Protein AF-A0A3C0X3C7-F1 (afdb_monomer)

Foldseek 3Di:
DDPPPPQ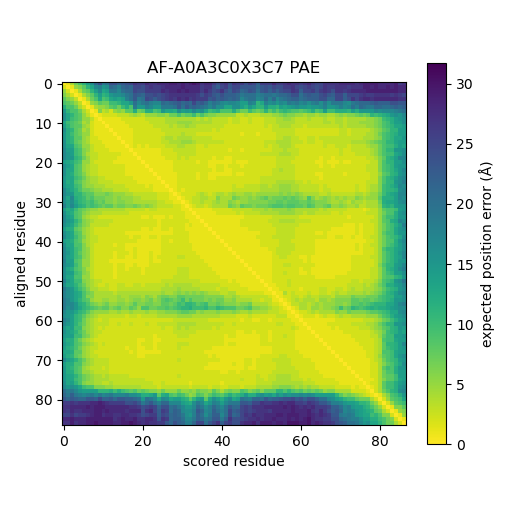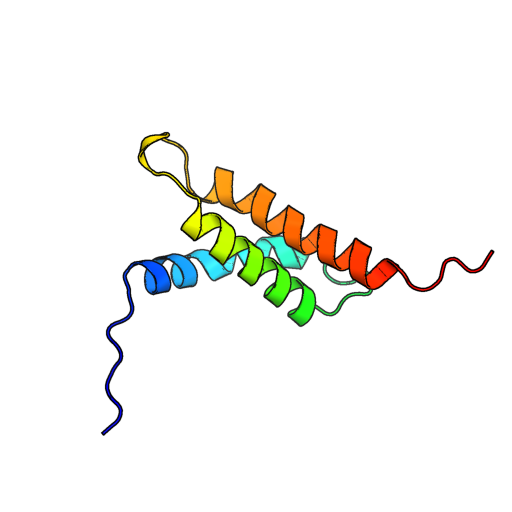PPLNVVLVVCLVVQLVLLVVVPPVPDDSVVLSVLLSVLSSVLSVPDDVVVVDDSSVSSVVSSVVSSVVCCVVVVPPDPDD

Nearest PDB structures (foldseek):
  5vi5-assembly1_F  TM=9.327E-01  e=4.907E-05  Mycolicibacterium smegmatis MC2 155
  6dcf-assembly1_F  TM=9.355E-01  e=7.337E-05  Mycolicibacterium smegmatis MC2 155
  6ccv-assembly1_F  TM=9.345E-01  e=9.233E-05  Mycolicibacterium smegmatis MC2 155
  8qti-assembly1_F  TM=9.177E-01  e=9.233E-05  Mycolicibacterium smegmatis MC2 155
  8r6p-assembly1_F  TM=9.231E-01  e=1.381E-04  Mycolicibacterium smegmatis MC2 155

Radius of gyration: 15.64 Å; Cα contacts (8 Å, |Δi|>4): 63; chains: 1; bounding box: 52×31×39 Å

Mean predicted aligned error: 6.88 Å

Solvent-accessible surface area (backbone atoms only — not comparable to full-atom values): 5206 Å² total; per-residue (Å²): 134,82,77,81,72,79,72,48,74,64,54,53,53,52,62,74,46,47,65,57,39,53,62,56,37,62,79,55,53,87,70,88,54,58,63,66,60,38,43,51,34,1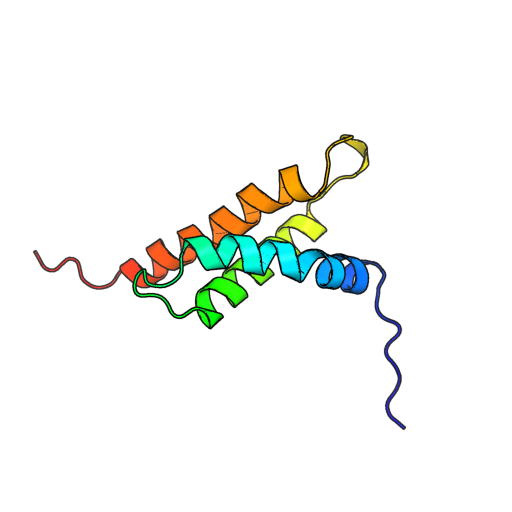7,49,54,14,42,54,54,29,62,74,71,59,61,72,89,75,75,58,61,65,65,74,60,26,50,62,41,18,51,47,36,37,53,46,50,56,54,68,67,54,72,70,75,85,76,127

pLDDT: mean 87.04, std 15.46, range [39.31, 97.7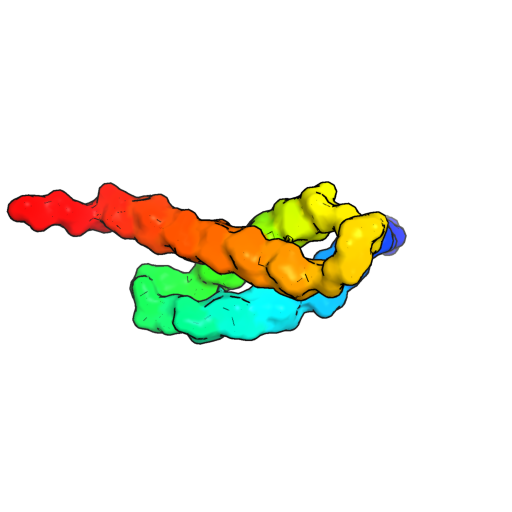5]

Sequence (87 aa):
MLKEKEKSDRDCFIESNLRLVHSLCKRFSGRGIEYDDLYQAGCMGLIKATDAFDKERGLCFSTYAVPVIMGEIRRLFRDGGAVKVSR

Structure (mmCIF, N/CA/C/O backbone):
data_AF-A0A3C0X3C7-F1
#
_entry.id   AF-A0A3C0X3C7-F1
#
loop_
_atom_site.group_PDB
_atom_site.id
_atom_site.type_symbol
_atom_site.label_atom_id
_atom_site.label_alt_id
_atom_site.label_comp_id
_atom_site.label_asym_id
_atom_site.label_entity_id
_atom_site.label_seq_id
_atom_site.pdbx_PDB_ins_code
_atom_site.Cartn_x
_atom_site.Cartn_y
_atom_site.Cartn_z
_atom_site.occupancy
_atom_site.B_iso_or_equiv
_atom_site.auth_seq_id
_atom_site.auth_comp_id
_atom_site.auth_asym_id
_atom_site.auth_atom_id
_atom_site.pdbx_PDB_model_num
ATOM 1 N N . MET A 1 1 ? -27.485 8.772 -12.599 1.00 39.31 1 MET A N 1
ATOM 2 C CA . MET A 1 1 ? -27.467 8.978 -11.135 1.00 39.31 1 MET A CA 1
ATOM 3 C C . MET A 1 1 ? -26.397 8.058 -10.564 1.00 39.31 1 MET A C 1
ATOM 5 O O . MET A 1 1 ? -26.656 6.884 -10.333 1.00 39.31 1 MET A O 1
ATOM 9 N N . LEU A 1 2 ? -25.153 8.540 -10.512 1.00 50.16 2 LEU A N 1
ATOM 10 C CA . LEU A 1 2 ? -24.025 7.780 -9.974 1.00 50.16 2 LEU A CA 1
ATOM 11 C C . LEU A 1 2 ? -24.179 7.788 -8.452 1.00 50.16 2 LEU A C 1
ATOM 13 O O . LEU A 1 2 ? -24.119 8.851 -7.847 1.00 50.16 2 LEU A O 1
ATOM 17 N N . LYS A 1 3 ? -24.468 6.628 -7.852 1.00 47.56 3 LYS A N 1
ATOM 18 C CA . LYS A 1 3 ? -24.449 6.467 -6.394 1.00 47.56 3 LYS A CA 1
ATOM 19 C C . LYS A 1 3 ? -23.042 6.818 -5.920 1.00 47.56 3 LYS A C 1
ATOM 21 O O . LYS A 1 3 ? -22.105 6.082 -6.228 1.00 47.56 3 LYS A O 1
ATOM 26 N N . GLU A 1 4 ? -22.903 7.920 -5.192 1.00 56.56 4 GLU A N 1
ATOM 27 C CA . GLU A 1 4 ? -21.730 8.165 -4.361 1.00 56.56 4 GLU A CA 1
ATOM 28 C C . GLU A 1 4 ? -21.646 6.989 -3.383 1.00 56.56 4 GLU A C 1
ATOM 30 O O . GLU A 1 4 ? -22.466 6.847 -2.477 1.00 56.56 4 GLU A O 1
ATOM 35 N N . LYS A 1 5 ? -20.737 6.047 -3.656 1.00 61.81 5 LYS A N 1
ATOM 36 C CA . LYS A 1 5 ? -20.413 4.991 -2.702 1.00 61.81 5 LYS A CA 1
ATOM 37 C C . LYS A 1 5 ? -19.781 5.695 -1.513 1.00 61.81 5 LYS A C 1
ATOM 39 O O . LYS A 1 5 ? -18.686 6.236 -1.641 1.00 61.81 5 LYS A O 1
ATOM 44 N N . GLU A 1 6 ? -20.485 5.691 -0.392 1.00 66.50 6 GLU A N 1
ATOM 45 C CA . GLU A 1 6 ? -19.934 6.047 0.907 1.00 66.50 6 GLU A CA 1
ATOM 46 C C . GLU A 1 6 ? -18.649 5.223 1.091 1.00 66.50 6 GLU A C 1
ATOM 48 O O . GLU A 1 6 ? -18.685 3.988 1.082 1.00 66.50 6 GLU A O 1
ATOM 53 N N . LYS A 1 7 ? -17.491 5.896 1.083 1.00 68.62 7 LYS A N 1
ATOM 54 C CA . LYS A 1 7 ? -16.199 5.221 1.228 1.00 68.62 7 LYS A CA 1
ATOM 55 C C . LYS A 1 7 ? -16.178 4.576 2.600 1.00 68.62 7 LYS A C 1
ATOM 57 O O . LYS A 1 7 ? -16.459 5.244 3.591 1.00 68.62 7 LYS A O 1
ATOM 62 N N . SER A 1 8 ? -15.836 3.293 2.656 1.00 84.81 8 SER A N 1
ATOM 63 C CA . SER A 1 8 ? -15.670 2.646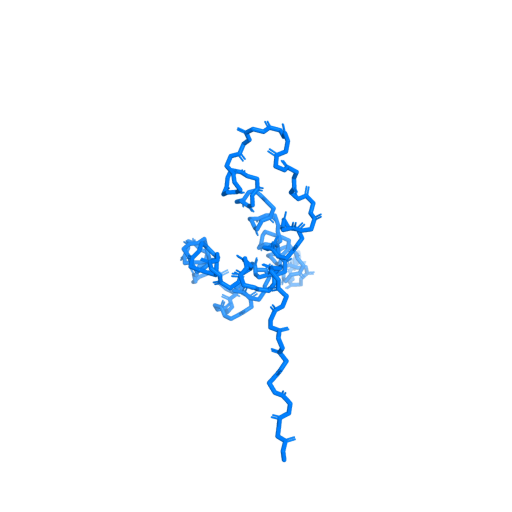 3.950 1.00 84.81 8 SER A CA 1
ATOM 64 C C . SER A 1 8 ? -14.519 3.318 4.708 1.00 84.81 8 SER A C 1
ATOM 66 O O . SER A 1 8 ? -13.549 3.777 4.095 1.00 84.81 8 SER A O 1
ATOM 68 N N . ASP A 1 9 ? -14.581 3.342 6.042 1.00 87.38 9 ASP A N 1
ATOM 69 C CA . ASP A 1 9 ? -13.477 3.845 6.879 1.00 87.38 9 ASP A CA 1
ATOM 70 C C . ASP A 1 9 ? -12.142 3.168 6.530 1.00 87.38 9 ASP A C 1
ATOM 72 O O . ASP A 1 9 ? -11.074 3.782 6.588 1.00 87.38 9 ASP A O 1
ATOM 76 N N . ARG A 1 10 ? -12.210 1.905 6.094 1.00 90.31 10 ARG A N 1
ATOM 77 C CA . ARG A 1 10 ? -11.078 1.138 5.577 1.00 90.31 10 ARG A CA 1
ATOM 78 C C . ARG A 1 10 ? -10.491 1.760 4.309 1.00 90.31 10 ARG A C 1
ATOM 80 O O . ARG A 1 10 ? -9.275 1.919 4.239 1.00 90.31 10 ARG A O 1
ATOM 87 N N . ASP A 1 11 ? -11.315 2.115 3.328 1.00 91.06 11 ASP A N 1
ATOM 88 C CA . ASP A 1 11 ? -10.840 2.697 2.066 1.00 91.06 11 ASP A CA 1
ATOM 89 C C . ASP A 1 11 ? -10.187 4.059 2.306 1.00 91.06 11 ASP A C 1
ATOM 91 O O . ASP A 1 11 ? -9.090 4.316 1.812 1.00 91.06 11 ASP A O 1
ATOM 95 N N . CYS A 1 12 ? -10.801 4.898 3.147 1.00 92.31 12 CYS A N 1
ATOM 96 C CA . CYS A 1 12 ? -10.229 6.185 3.545 1.00 92.31 12 CYS A CA 1
ATOM 97 C C . CYS A 1 12 ? -8.874 6.009 4.256 1.00 92.31 12 CYS A C 1
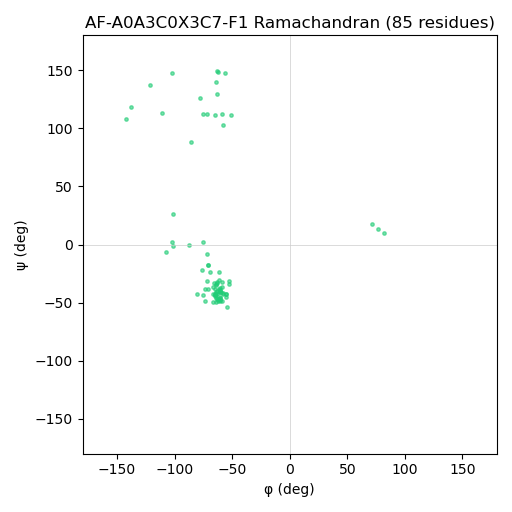ATOM 99 O O . CYS A 1 12 ? -7.907 6.736 3.991 1.00 92.31 12 CYS A O 1
ATOM 101 N N . PHE A 1 13 ? -8.770 4.997 5.124 1.00 93.00 13 PHE A N 1
ATOM 102 C CA . PHE A 1 13 ? -7.528 4.668 5.816 1.00 93.00 13 PHE A CA 1
ATOM 103 C C . PHE A 1 13 ? -6.431 4.198 4.852 1.00 93.00 13 PHE A C 1
ATOM 105 O O . PHE A 1 13 ? -5.284 4.633 4.971 1.00 93.00 13 PHE A O 1
ATOM 112 N N . ILE A 1 14 ? -6.763 3.355 3.872 1.00 94.62 14 ILE A N 1
ATOM 113 C CA . ILE A 1 14 ? -5.818 2.901 2.842 1.00 94.62 14 ILE A CA 1
ATOM 114 C C . ILE A 1 14 ? -5.358 4.086 1.986 1.00 94.62 14 ILE A C 1
ATOM 116 O O . ILE A 1 14 ? -4.154 4.301 1.832 1.00 94.62 14 ILE A O 1
ATOM 120 N N . GLU A 1 15 ? -6.293 4.894 1.482 1.00 93.94 15 GLU A N 1
ATOM 121 C CA . GLU A 1 15 ? -6.004 6.057 0.634 1.00 93.94 15 GLU A CA 1
ATOM 122 C C . GLU A 1 15 ? -5.072 7.062 1.323 1.00 93.94 15 GLU A C 1
ATOM 124 O O . GLU A 1 15 ? -4.101 7.538 0.726 1.00 93.94 15 GLU A O 1
ATOM 129 N N . SER A 1 16 ? -5.298 7.311 2.615 1.00 94.44 16 SER A N 1
ATOM 130 C CA . SER A 1 16 ? -4.463 8.204 3.429 1.00 94.44 16 SER A CA 1
ATOM 131 C C . SER A 1 16 ? -3.005 7.734 3.541 1.00 94.44 16 SER A C 1
ATOM 133 O O . SER A 1 16 ? -2.101 8.545 3.757 1.00 94.44 16 SER A O 1
ATOM 135 N N . ASN A 1 17 ? -2.747 6.434 3.361 1.00 95.25 17 ASN A N 1
ATOM 136 C CA . ASN A 1 17 ? -1.424 5.821 3.486 1.00 95.25 17 ASN A CA 1
ATOM 137 C C . ASN A 1 17 ? -0.735 5.530 2.138 1.00 95.25 17 ASN A C 1
ATOM 139 O O . ASN A 1 17 ? 0.401 5.055 2.129 1.00 95.25 17 ASN A O 1
ATOM 143 N N . LEU A 1 18 ? -1.326 5.879 0.990 1.00 95.75 18 LEU A N 1
ATOM 144 C CA . LEU A 1 18 ? -0.709 5.643 -0.331 1.00 95.75 18 LEU A CA 1
ATOM 145 C C . LEU A 1 18 ? 0.658 6.332 -0.499 1.00 95.75 18 LEU A C 1
ATOM 147 O O . LEU A 1 18 ? 1.572 5.803 -1.135 1.00 95.75 18 LEU A O 1
ATOM 151 N N . ARG A 1 19 ? 0.858 7.493 0.139 1.00 96.19 19 ARG A N 1
ATOM 152 C CA . ARG A 1 19 ? 2.151 8.207 0.125 1.00 96.19 19 ARG A CA 1
ATOM 153 C C . ARG A 1 19 ? 3.283 7.389 0.756 1.00 96.19 19 ARG A C 1
ATOM 155 O O . ARG A 1 19 ? 4.429 7.508 0.316 1.00 96.19 19 ARG A O 1
ATOM 162 N N . LEU A 1 20 ? 2.972 6.539 1.740 1.00 96.06 20 LEU A N 1
ATOM 163 C CA . LEU A 1 20 ? 3.938 5.608 2.325 1.00 96.06 20 LEU A CA 1
ATOM 164 C C . LEU A 1 20 ? 4.422 4.620 1.260 1.00 96.06 20 LEU A C 1
ATOM 166 O O . LEU A 1 20 ? 5.631 4.462 1.086 1.00 96.06 20 LEU A O 1
ATOM 170 N N . VAL A 1 21 ? 3.498 4.036 0.494 1.00 97.31 21 VAL A N 1
ATOM 171 C CA . VAL A 1 21 ? 3.815 3.097 -0.592 1.00 97.31 21 VAL A CA 1
ATOM 172 C C . VAL A 1 21 ? 4.710 3.761 -1.634 1.00 97.31 21 VAL A C 1
ATOM 174 O O . VAL A 1 21 ? 5.771 3.222 -1.951 1.00 97.31 21 VAL A O 1
ATOM 177 N N . HIS A 1 22 ? 4.364 4.969 -2.091 1.00 96.94 22 HIS A N 1
ATOM 178 C CA . HIS A 1 22 ? 5.205 5.725 -3.026 1.00 96.94 22 HIS A CA 1
ATOM 179 C C . HIS A 1 22 ? 6.634 5.920 -2.504 1.00 96.94 22 HIS A C 1
ATOM 181 O O . HIS A 1 22 ? 7.596 5.732 -3.255 1.00 96.94 22 HIS A O 1
ATOM 187 N N . SER A 1 23 ? 6.790 6.288 -1.227 1.00 96.81 23 SER A N 1
ATOM 188 C CA . SER A 1 23 ? 8.109 6.519 -0.621 1.00 96.81 23 SER A CA 1
ATOM 189 C C . SER A 1 23 ? 8.965 5.250 -0.559 1.00 96.81 23 SER A C 1
ATOM 191 O O . SER A 1 23 ? 10.180 5.315 -0.760 1.00 96.81 23 SER A O 1
ATOM 193 N N . LEU A 1 24 ? 8.334 4.091 -0.344 1.00 95.94 24 LEU A N 1
ATOM 194 C CA . LEU A 1 24 ? 9.004 2.795 -0.328 1.00 95.94 24 LEU A CA 1
ATOM 195 C C . LEU A 1 24 ? 9.380 2.358 -1.745 1.00 95.94 24 LEU A C 1
ATOM 197 O O . LEU A 1 24 ? 10.542 2.030 -1.977 1.00 95.94 24 LEU A O 1
ATOM 201 N N . CYS A 1 25 ? 8.448 2.431 -2.700 1.00 95.50 25 CYS A N 1
ATOM 202 C CA . CYS A 1 25 ? 8.674 2.031 -4.093 1.00 95.50 25 CYS A CA 1
ATOM 203 C C . CYS A 1 25 ? 9.790 2.845 -4.750 1.00 95.50 25 CYS A C 1
ATOM 205 O O . CYS A 1 25 ? 10.628 2.283 -5.453 1.00 95.50 25 CYS A O 1
ATOM 207 N N . LYS A 1 26 ? 9.890 4.147 -4.435 1.00 95.12 26 LYS A N 1
ATOM 208 C CA . LYS A 1 26 ? 10.966 5.013 -4.941 1.00 95.12 26 LYS A CA 1
ATOM 209 C C . LYS A 1 26 ? 12.368 4.441 -4.697 1.00 95.12 26 LYS A C 1
ATOM 211 O O . LYS A 1 26 ? 13.224 4.596 -5.562 1.00 95.12 26 LYS A O 1
ATOM 216 N N . ARG A 1 27 ? 12.590 3.726 -3.585 1.00 92.94 27 ARG A N 1
ATOM 217 C CA . ARG A 1 27 ? 13.883 3.096 -3.229 1.00 92.94 27 ARG A CA 1
ATOM 218 C C . ARG A 1 27 ? 14.252 1.888 -4.106 1.00 92.94 27 ARG A C 1
ATOM 220 O O . ARG A 1 27 ? 15.411 1.459 -4.107 1.00 92.94 27 ARG A O 1
ATOM 227 N N . PHE A 1 28 ? 13.273 1.323 -4.808 1.00 90.12 28 PHE A N 1
ATOM 228 C CA . PHE A 1 28 ? 13.412 0.149 -5.671 1.00 90.12 28 PHE A CA 1
ATOM 229 C C . PHE A 1 28 ? 13.336 0.482 -7.166 1.00 90.12 28 PHE A C 1
ATOM 231 O O . PHE A 1 28 ? 13.607 -0.396 -7.981 1.00 90.12 28 PHE A O 1
ATOM 238 N N . SER A 1 29 ? 13.022 1.731 -7.523 1.00 88.94 29 SER A N 1
ATOM 239 C CA . SER A 1 29 ? 13.002 2.198 -8.914 1.00 88.94 29 SER A CA 1
ATOM 240 C C . SER A 1 29 ? 14.347 1.964 -9.609 1.00 88.94 29 SER A C 1
ATOM 242 O O . SER A 1 29 ? 15.401 2.048 -8.976 1.00 88.94 29 SER A O 1
ATOM 244 N N . GLY A 1 30 ? 14.312 1.697 -10.917 1.00 87.06 30 GLY A N 1
ATOM 245 C CA . GLY A 1 30 ? 15.519 1.517 -11.732 1.00 87.06 30 GLY A CA 1
ATOM 246 C C . GLY A 1 30 ? 16.223 0.166 -11.554 1.00 87.06 30 GLY A C 1
ATOM 247 O O . GLY A 1 30 ? 17.354 0.010 -12.000 1.00 87.06 30 GLY A O 1
ATOM 248 N N . ARG A 1 31 ? 15.580 -0.821 -10.914 1.00 88.62 31 ARG A N 1
ATOM 249 C CA . ARG A 1 31 ? 16.135 -2.174 -10.700 1.00 88.62 31 ARG A CA 1
ATOM 250 C C . ARG A 1 31 ? 15.589 -3.229 -11.674 1.00 88.62 31 ARG A C 1
ATOM 252 O O . ARG A 1 31 ? 15.537 -4.403 -11.328 1.00 88.62 31 ARG A O 1
ATOM 259 N N . GLY A 1 32 ? 15.162 -2.811 -12.866 1.00 87.06 32 GLY A N 1
ATOM 260 C CA . GLY A 1 32 ? 14.646 -3.713 -13.906 1.00 87.06 32 GLY A CA 1
ATOM 261 C C . GLY A 1 32 ? 13.176 -4.119 -13.755 1.00 87.06 32 GLY A C 1
ATOM 262 O O . GLY A 1 32 ? 12.727 -5.006 -14.468 1.00 87.06 32 GLY A O 1
ATOM 263 N N . ILE A 1 33 ? 12.436 -3.478 -12.847 1.00 90.25 33 ILE A N 1
ATOM 264 C CA . ILE A 1 33 ? 10.978 -3.586 -12.727 1.00 90.25 33 ILE A CA 1
ATOM 265 C C . ILE A 1 33 ? 10.396 -2.184 -12.886 1.00 90.25 33 ILE A C 1
ATOM 267 O O . ILE A 1 33 ? 10.948 -1.227 -12.326 1.00 90.25 33 ILE A O 1
ATOM 271 N N . GLU A 1 34 ? 9.307 -2.078 -13.644 1.00 93.25 34 GLU A N 1
ATOM 272 C CA . GLU A 1 34 ? 8.595 -0.823 -13.863 1.00 93.25 34 GLU A CA 1
ATOM 273 C C . GLU A 1 34 ? 8.034 -0.261 -12.553 1.00 93.25 34 GLU A C 1
ATOM 275 O O . GLU A 1 34 ? 7.673 -0.987 -11.621 1.00 93.25 34 GLU A O 1
ATOM 280 N N . TYR A 1 35 ? 7.969 1.067 -12.463 1.00 94.88 35 TYR A N 1
ATOM 281 C CA . TYR A 1 35 ? 7.511 1.724 -11.239 1.00 94.88 35 TYR A CA 1
ATOM 282 C C . TYR A 1 35 ? 6.072 1.344 -10.882 1.00 94.88 35 TYR A C 1
ATOM 284 O O . TYR A 1 35 ? 5.770 1.148 -9.704 1.00 94.88 35 TYR A O 1
ATOM 292 N N . ASP A 1 36 ? 5.208 1.211 -11.885 1.00 94.88 36 ASP A N 1
ATOM 293 C CA . ASP A 1 36 ? 3.797 0.887 -11.687 1.00 94.88 36 ASP A CA 1
ATOM 294 C C . ASP A 1 36 ? 3.619 -0.527 -11.125 1.00 94.88 36 ASP A C 1
ATOM 296 O O . ASP A 1 36 ? 2.814 -0.715 -10.213 1.00 94.88 36 ASP A O 1
ATOM 300 N N . ASP A 1 37 ? 4.446 -1.489 -11.547 1.00 94.38 37 ASP A N 1
ATOM 301 C CA . ASP A 1 37 ? 4.450 -2.844 -10.985 1.00 94.38 37 ASP A CA 1
ATOM 302 C C . ASP A 1 37 ? 4.915 -2.840 -9.520 1.00 94.38 37 ASP A C 1
ATOM 304 O O . ASP A 1 37 ? 4.310 -3.486 -8.656 1.00 94.38 37 ASP A O 1
ATOM 308 N N . LEU A 1 38 ? 5.966 -2.068 -9.204 1.00 95.38 38 LEU A N 1
ATOM 309 C CA . LEU A 1 38 ? 6.430 -1.876 -7.824 1.00 95.38 38 LEU A CA 1
ATOM 310 C C . LEU A 1 38 ? 5.334 -1.247 -6.961 1.00 95.38 38 LEU A C 1
ATOM 312 O O . LEU A 1 38 ? 5.095 -1.692 -5.836 1.00 95.38 38 LEU A O 1
ATOM 316 N N . TYR A 1 39 ? 4.675 -0.216 -7.488 1.00 96.75 39 TYR A N 1
ATOM 317 C CA . TYR A 1 39 ? 3.608 0.497 -6.806 1.00 96.75 39 TYR A CA 1
ATOM 318 C C . TYR A 1 39 ? 2.398 -0.405 -6.574 1.00 96.75 39 TYR A C 1
ATOM 320 O O . TYR A 1 39 ? 1.883 -0.454 -5.459 1.00 96.75 39 TYR A O 1
ATOM 328 N N . GLN A 1 40 ? 1.995 -1.189 -7.573 1.00 96.00 40 GLN A N 1
ATOM 329 C CA . GLN A 1 40 ? 0.891 -2.134 -7.459 1.00 96.00 40 GLN A CA 1
ATOM 330 C C . GLN A 1 40 ? 1.191 -3.225 -6.424 1.00 96.00 40 GLN A C 1
ATOM 332 O O . GLN A 1 40 ? 0.367 -3.467 -5.538 1.00 96.00 40 GLN A O 1
ATOM 337 N N . ALA A 1 41 ? 2.383 -3.831 -6.459 1.00 96.50 41 ALA A N 1
ATOM 338 C CA . ALA A 1 41 ? 2.810 -4.792 -5.439 1.00 96.50 41 ALA A CA 1
ATOM 339 C C . ALA A 1 41 ? 2.840 -4.159 -4.038 1.00 96.50 41 ALA A C 1
ATOM 341 O O . ALA A 1 41 ? 2.395 -4.762 -3.058 1.00 96.50 41 ALA A O 1
ATOM 342 N N . GLY A 1 42 ? 3.307 -2.914 -3.938 1.00 97.31 42 GLY A N 1
ATOM 343 C CA . GLY A 1 42 ? 3.305 -2.166 -2.690 1.00 97.31 42 GLY A CA 1
ATOM 344 C C . GLY A 1 42 ? 1.896 -1.875 -2.157 1.00 97.31 42 GLY A C 1
ATOM 345 O O . GLY A 1 42 ? 1.656 -2.030 -0.960 1.00 97.31 42 GLY A O 1
ATOM 346 N N . CYS A 1 43 ? 0.947 -1.528 -3.029 1.00 97.62 43 CYS A N 1
ATOM 347 C CA . CYS A 1 43 ? -0.464 -1.336 -2.686 1.00 97.62 43 CYS A CA 1
ATOM 348 C C . CYS A 1 43 ? -1.112 -2.634 -2.189 1.00 97.62 43 CYS A C 1
ATOM 350 O O . CYS A 1 43 ? -1.833 -2.610 -1.193 1.00 97.62 43 CYS A O 1
ATOM 352 N N . MET A 1 44 ? -0.797 -3.780 -2.803 1.00 97.19 44 MET A N 1
ATOM 353 C CA . MET A 1 44 ? -1.239 -5.087 -2.297 1.00 97.19 44 MET A CA 1
ATOM 354 C C . MET A 1 44 ? -0.714 -5.354 -0.881 1.00 97.19 44 MET A C 1
ATOM 356 O O . MET A 1 44 ? -1.451 -5.845 -0.025 1.00 97.19 44 MET A O 1
ATOM 360 N N . GLY A 1 45 ? 0.541 -4.985 -0.611 1.00 97.44 45 GLY A N 1
ATOM 361 C CA . GLY A 1 45 ? 1.125 -5.060 0.728 1.00 97.44 45 GLY A CA 1
ATOM 362 C C . GLY A 1 45 ? 0.454 -4.124 1.731 1.00 97.44 45 GLY A C 1
ATOM 363 O O . GLY A 1 45 ? 0.230 -4.519 2.872 1.00 97.44 45 GLY A O 1
ATOM 364 N N . LEU A 1 46 ? 0.078 -2.915 1.309 1.00 97.75 46 LEU A N 1
ATOM 365 C CA . LEU A 1 46 ? -0.645 -1.965 2.153 1.00 97.75 46 LEU A CA 1
ATOM 366 C C . LEU A 1 46 ? -2.023 -2.504 2.545 1.00 97.75 46 LEU A C 1
ATOM 368 O O . LEU A 1 46 ? -2.361 -2.464 3.721 1.00 97.75 46 LEU A O 1
ATOM 372 N N . ILE A 1 47 ? -2.782 -3.057 1.594 1.00 96.50 47 ILE A N 1
ATOM 373 C CA . ILE A 1 47 ? -4.106 -3.643 1.861 1.00 96.50 47 ILE A CA 1
ATOM 374 C C . ILE A 1 47 ? -3.985 -4.798 2.862 1.00 96.50 47 ILE A C 1
ATOM 376 O O . ILE A 1 47 ? -4.696 -4.820 3.864 1.00 96.50 47 ILE A O 1
ATOM 380 N N . LYS A 1 48 ? -3.033 -5.716 2.641 1.00 96.12 48 LYS A N 1
ATOM 381 C CA . LYS A 1 48 ? -2.744 -6.817 3.576 1.00 96.12 48 LYS A CA 1
ATOM 382 C C . LYS A 1 48 ? -2.375 -6.304 4.967 1.00 96.12 48 LYS A C 1
ATOM 384 O O . LYS A 1 48 ? -2.828 -6.854 5.965 1.00 96.12 48 LYS A O 1
ATOM 389 N N . ALA A 1 49 ? -1.559 -5.251 5.032 1.00 96.81 49 ALA A N 1
ATOM 390 C CA . ALA A 1 49 ? -1.176 -4.641 6.295 1.00 96.81 49 ALA A CA 1
ATOM 391 C C . ALA A 1 49 ? -2.375 -4.009 7.006 1.00 96.81 49 ALA A C 1
ATOM 393 O O . ALA A 1 49 ? -2.503 -4.168 8.212 1.00 96.81 49 ALA A O 1
ATOM 394 N N . THR A 1 50 ? -3.257 -3.314 6.286 1.00 95.44 50 THR A N 1
ATOM 395 C CA . THR A 1 50 ? -4.487 -2.747 6.853 1.00 95.44 50 THR A CA 1
ATOM 396 C C . THR A 1 50 ? -5.397 -3.833 7.420 1.00 95.44 50 THR A C 1
ATOM 398 O O . THR A 1 50 ? -5.929 -3.648 8.509 1.00 95.44 50 THR A O 1
ATOM 401 N N . ASP A 1 51 ? -5.522 -4.969 6.734 1.00 93.50 51 ASP A N 1
ATOM 402 C CA . ASP A 1 51 ? -6.409 -6.065 7.148 1.00 93.50 51 ASP A CA 1
ATOM 403 C C . ASP A 1 51 ? -5.916 -6.820 8.380 1.00 93.50 51 ASP A C 1
ATOM 405 O O . ASP A 1 51 ? -6.719 -7.317 9.165 1.00 93.50 51 ASP A O 1
ATOM 409 N N . ALA A 1 52 ? -4.599 -6.909 8.551 1.00 93.12 52 ALA A N 1
ATOM 410 C CA . ALA A 1 52 ? -3.975 -7.637 9.651 1.00 93.12 52 ALA A CA 1
ATOM 411 C C . ALA A 1 52 ? -3.487 -6.727 10.7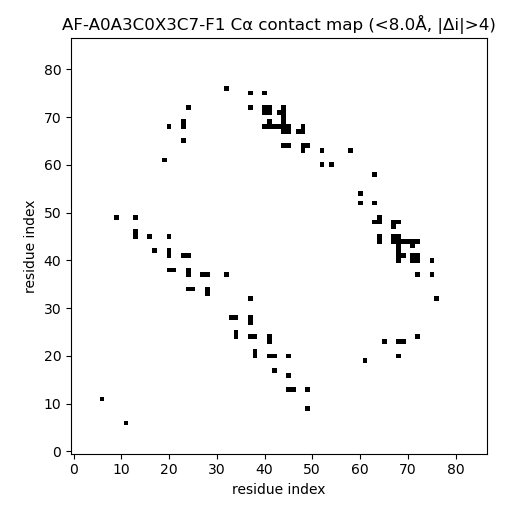93 1.00 93.12 52 ALA A C 1
ATOM 413 O O . ALA A 1 52 ? -2.936 -7.220 11.781 1.00 93.12 52 ALA A O 1
ATOM 414 N N . PHE A 1 53 ? -3.646 -5.406 10.664 1.00 94.56 53 PHE A N 1
ATOM 415 C CA . PHE A 1 53 ? -3.200 -4.465 11.681 1.00 94.56 53 PHE A CA 1
ATOM 416 C C . PHE A 1 53 ? -4.164 -4.420 12.863 1.00 94.56 53 PHE A C 1
ATOM 418 O O . PHE A 1 53 ? -5.350 -4.132 12.727 1.00 94.56 53 PHE A O 1
ATOM 425 N N . ASP A 1 54 ? -3.597 -4.624 14.044 1.00 92.38 54 ASP A N 1
ATOM 426 C CA . ASP A 1 54 ? -4.297 -4.600 15.315 1.00 92.38 54 ASP A CA 1
ATOM 427 C C . ASP A 1 54 ? -3.857 -3.371 16.126 1.00 92.38 54 ASP A C 1
ATOM 429 O O . ASP A 1 54 ? -2.699 -3.258 16.545 1.00 92.38 54 ASP A O 1
ATOM 433 N N . LYS A 1 55 ? -4.797 -2.440 16.328 1.00 87.69 55 LYS A N 1
ATOM 434 C CA . LYS A 1 55 ? -4.583 -1.183 17.063 1.00 87.69 55 LYS A CA 1
ATOM 435 C C . LYS A 1 55 ? -4.371 -1.407 18.562 1.00 87.69 55 LYS A C 1
ATOM 437 O O . LYS A 1 55 ? -3.739 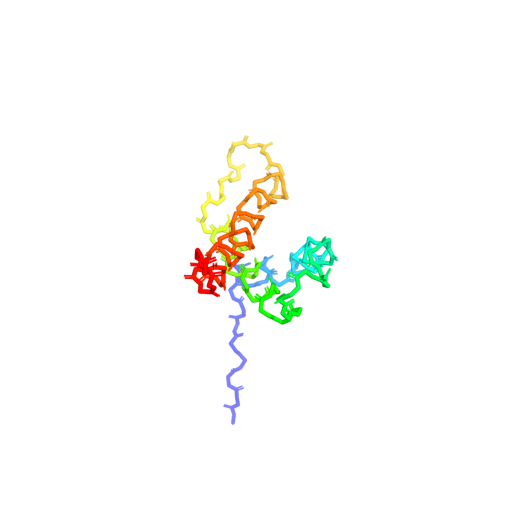-0.568 19.201 1.00 87.69 55 LYS A O 1
ATOM 442 N N . GLU A 1 56 ? -4.848 -2.520 19.118 1.00 92.94 56 GLU A N 1
ATOM 443 C CA . GLU A 1 56 ? -4.755 -2.811 20.556 1.00 92.94 56 GLU A CA 1
ATOM 444 C C . GLU A 1 56 ? -3.319 -3.129 20.989 1.00 92.94 56 GLU A C 1
ATOM 446 O O . GLU A 1 56 ? -2.962 -2.987 22.156 1.00 92.94 56 GLU A O 1
ATOM 451 N N . ARG A 1 57 ? -2.442 -3.459 20.032 1.00 88.81 57 ARG A N 1
ATOM 452 C CA . ARG A 1 57 ? -1.013 -3.714 20.276 1.00 88.81 57 ARG A CA 1
ATOM 453 C C . ARG A 1 57 ? -0.197 -2.460 20.601 1.00 88.81 57 ARG A C 1
ATOM 455 O O . ARG A 1 57 ? 0.980 -2.586 20.928 1.00 88.81 57 ARG A O 1
ATOM 462 N N . GLY A 1 58 ? -0.774 -1.261 20.472 1.00 89.69 58 GLY A N 1
ATOM 463 C CA . GLY A 1 58 ? -0.113 0.001 20.827 1.00 89.69 58 GLY A CA 1
ATOM 464 C C . GLY A 1 58 ? 1.021 0.433 19.885 1.00 89.69 58 GLY A C 1
ATOM 465 O O . GLY A 1 58 ? 1.847 1.264 20.255 1.00 89.69 58 GLY A O 1
ATOM 466 N N . LEU A 1 59 ? 1.087 -0.122 18.671 1.00 92.50 59 LEU A N 1
ATOM 467 C CA . LEU A 1 59 ? 2.104 0.211 17.670 1.00 92.50 59 LEU A CA 1
ATOM 468 C C . LEU A 1 59 ? 1.540 1.137 16.591 1.00 92.50 59 LEU A C 1
ATOM 470 O O . LEU A 1 59 ? 0.383 1.023 16.192 1.00 92.50 59 LEU A O 1
ATOM 474 N N . CYS A 1 60 ? 2.384 2.017 16.053 1.00 92.81 60 CYS A N 1
ATOM 475 C CA . CYS A 1 60 ? 2.030 2.805 14.876 1.00 92.81 60 CYS A CA 1
ATOM 476 C C . CYS A 1 60 ? 1.812 1.895 13.658 1.00 92.81 60 CYS A C 1
ATOM 478 O O . CYS A 1 60 ? 2.599 0.980 13.407 1.00 92.81 60 CYS A O 1
ATOM 480 N N . PHE A 1 61 ? 0.799 2.201 12.843 1.00 94.12 61 PHE A N 1
ATOM 481 C CA . PHE A 1 61 ? 0.495 1.441 11.626 1.00 94.12 61 PHE A CA 1
ATOM 482 C C . PHE A 1 61 ? 1.695 1.332 10.677 1.00 94.12 61 PHE A C 1
ATOM 484 O O . PHE A 1 61 ? 1.979 0.255 10.164 1.00 94.12 61 PHE A O 1
ATOM 491 N N . SER A 1 62 ? 2.447 2.419 10.482 1.00 93.88 62 SER A N 1
ATOM 492 C CA . SER A 1 62 ? 3.631 2.440 9.614 1.00 93.88 62 SER A CA 1
ATOM 493 C C . SER A 1 62 ? 4.696 1.425 10.038 1.00 93.88 62 SER A C 1
ATOM 495 O O . SER A 1 62 ? 5.308 0.795 9.177 1.00 93.88 62 SER A O 1
ATOM 497 N N . THR A 1 63 ? 4.874 1.207 11.343 1.00 95.19 63 THR A N 1
ATOM 498 C CA . THR A 1 63 ? 5.797 0.202 11.888 1.00 95.19 63 THR A CA 1
ATOM 499 C C . THR A 1 63 ? 5.424 -1.206 11.429 1.00 95.19 63 THR A C 1
ATOM 501 O O . THR A 1 63 ? 6.304 -1.996 11.095 1.00 95.19 63 THR A O 1
ATOM 504 N N . TYR A 1 64 ? 4.125 -1.510 11.365 1.00 95.31 64 TYR A N 1
ATOM 505 C CA . TYR A 1 64 ? 3.621 -2.796 10.886 1.00 95.31 64 TYR A CA 1
ATOM 506 C C . TYR A 1 64 ? 3.587 -2.883 9.353 1.00 95.31 64 TYR A C 1
ATOM 508 O O . TYR A 1 64 ? 3.988 -3.887 8.771 1.00 95.31 64 TYR A O 1
ATOM 516 N N . ALA A 1 65 ? 3.150 -1.820 8.681 1.00 96.75 65 ALA A N 1
ATOM 517 C CA . ALA A 1 65 ? 2.923 -1.820 7.241 1.00 96.75 65 ALA A CA 1
ATOM 518 C C . ALA A 1 65 ? 4.218 -1.875 6.424 1.00 96.75 65 ALA A C 1
ATOM 520 O O . ALA A 1 65 ? 4.272 -2.561 5.406 1.00 96.75 65 ALA A O 1
ATOM 521 N N . VAL A 1 66 ? 5.281 -1.191 6.862 1.00 97.38 66 VAL A N 1
ATOM 522 C CA . VAL A 1 66 ? 6.561 -1.143 6.135 1.00 97.38 66 VAL A CA 1
ATOM 523 C C . VAL A 1 66 ? 7.132 -2.538 5.827 1.00 97.38 66 VAL A C 1
ATOM 525 O O . VAL A 1 66 ? 7.402 -2.794 4.650 1.00 97.38 66 VAL A O 1
ATOM 528 N N . PRO A 1 67 ? 7.317 -3.461 6.795 1.00 96.75 67 PRO A N 1
ATOM 529 C CA . PRO A 1 67 ? 7.851 -4.789 6.492 1.00 96.75 67 PRO A CA 1
ATOM 530 C C . PRO A 1 67 ? 6.932 -5.614 5.580 1.00 96.75 67 PRO A C 1
ATOM 532 O O . PRO A 1 67 ? 7.439 -6.337 4.723 1.00 96.75 67 PRO A O 1
ATOM 535 N N . VAL A 1 68 ? 5.608 -5.470 5.700 1.00 97.38 68 VAL A N 1
ATOM 536 C CA . VAL A 1 68 ? 4.636 -6.159 4.831 1.00 97.38 68 VAL A CA 1
ATOM 537 C C . VAL A 1 68 ? 4.745 -5.656 3.388 1.00 97.38 68 VAL A C 1
ATOM 539 O O . VAL A 1 68 ? 4.924 -6.452 2.467 1.00 97.38 68 VAL A O 1
ATOM 542 N N . ILE A 1 69 ? 4.737 -4.334 3.190 1.00 97.75 69 ILE A N 1
ATOM 543 C CA . ILE A 1 69 ? 4.878 -3.696 1.871 1.00 97.75 69 ILE A CA 1
ATOM 544 C C . ILE A 1 69 ? 6.217 -4.073 1.226 1.00 97.75 69 ILE A C 1
ATOM 546 O O . ILE A 1 69 ? 6.271 -4.467 0.061 1.00 97.75 69 ILE A O 1
ATOM 550 N N . MET A 1 70 ? 7.315 -3.999 1.984 1.00 96.81 70 MET A N 1
ATOM 551 C CA . MET A 1 70 ? 8.635 -4.396 1.487 1.00 96.81 70 MET A CA 1
ATOM 552 C C . MET A 1 70 ? 8.703 -5.885 1.129 1.00 96.81 70 MET A C 1
ATOM 554 O O . MET A 1 70 ? 9.425 -6.247 0.199 1.00 96.81 70 MET A O 1
ATOM 558 N N . GLY A 1 71 ? 7.978 -6.742 1.851 1.00 96.38 71 GLY A N 1
ATOM 559 C CA . GLY A 1 71 ? 7.861 -8.167 1.555 1.00 96.38 71 GLY A CA 1
ATOM 560 C C . GLY A 1 71 ? 7.245 -8.425 0.181 1.00 96.38 71 GLY A C 1
ATOM 561 O O . GLY A 1 71 ? 7.836 -9.156 -0.613 1.00 96.38 71 GLY A O 1
ATOM 562 N N . GLU A 1 72 ? 6.124 -7.770 -0.132 1.00 96.31 72 GLU A N 1
ATOM 563 C CA . GLU A 1 72 ? 5.461 -7.896 -1.440 1.00 96.31 72 GLU A CA 1
ATOM 564 C C . GLU A 1 72 ? 6.335 -7.366 -2.582 1.00 96.31 72 GLU A C 1
ATOM 566 O O . GLU A 1 72 ? 6.498 -8.042 -3.596 1.00 96.31 72 GLU A O 1
ATOM 571 N N . ILE A 1 73 ? 6.987 -6.214 -2.393 1.00 94.50 73 ILE A N 1
ATOM 572 C CA . ILE A 1 73 ? 7.917 -5.668 -3.393 1.00 94.50 73 ILE A CA 1
ATOM 573 C C . ILE A 1 73 ? 9.077 -6.643 -3.640 1.00 94.50 73 ILE A C 1
ATOM 575 O O . ILE A 1 73 ? 9.413 -6.942 -4.780 1.00 94.50 73 ILE A O 1
ATOM 579 N N . ARG A 1 74 ? 9.693 -7.196 -2.587 1.00 93.69 74 ARG A N 1
ATOM 580 C CA . ARG A 1 74 ? 10.783 -8.183 -2.734 1.00 93.69 74 ARG A CA 1
ATOM 581 C C . ARG A 1 74 ? 10.319 -9.489 -3.366 1.00 93.69 74 ARG A C 1
ATOM 583 O O . ARG A 1 74 ? 11.105 -10.135 -4.056 1.00 93.69 74 ARG A O 1
ATOM 590 N N . ARG A 1 75 ? 9.077 -9.899 -3.111 1.00 93.25 75 ARG A N 1
ATOM 591 C CA . ARG A 1 75 ? 8.474 -11.064 -3.760 1.00 93.25 75 ARG A CA 1
ATOM 592 C C . ARG A 1 75 ? 8.363 -10.840 -5.266 1.00 93.25 75 ARG A C 1
ATOM 594 O O . ARG A 1 75 ? 8.760 -11.727 -6.010 1.00 93.25 75 ARG A O 1
ATOM 601 N N . LEU A 1 76 ? 7.950 -9.650 -5.703 1.00 92.25 76 LEU A N 1
ATOM 602 C CA . LEU A 1 76 ? 7.897 -9.295 -7.123 1.00 92.25 76 LEU A CA 1
ATOM 603 C C . LEU A 1 76 ? 9.260 -9.476 -7.818 1.00 92.25 76 LEU A C 1
ATOM 605 O O . LEU A 1 76 ? 9.321 -10.067 -8.889 1.00 92.25 76 LEU A O 1
ATOM 609 N N . PHE A 1 77 ? 10.367 -9.072 -7.182 1.00 89.56 77 PHE A N 1
ATOM 610 C CA . PHE A 1 77 ? 11.719 -9.315 -7.716 1.00 89.56 77 PHE A CA 1
ATOM 611 C C . PHE A 1 77 ? 12.090 -10.799 -7.827 1.00 89.56 77 PHE A C 1
ATOM 613 O O . PHE A 1 77 ? 12.845 -11.178 -8.717 1.00 89.56 77 PHE A O 1
ATOM 620 N N . ARG A 1 78 ? 11.584 -11.649 -6.930 1.00 88.88 78 ARG A N 1
ATOM 621 C CA . ARG A 1 78 ? 11.841 -13.096 -6.962 1.00 88.88 78 ARG A CA 1
ATOM 622 C C . ARG A 1 78 ? 11.034 -13.784 -8.055 1.00 88.88 78 ARG A C 1
ATOM 624 O O . ARG A 1 78 ? 11.578 -14.615 -8.772 1.00 88.88 78 ARG A O 1
ATOM 631 N N . ASP A 1 79 ? 9.766 -13.407 -8.173 1.00 83.56 79 ASP A N 1
ATOM 632 C CA . ASP A 1 79 ? 8.830 -13.990 -9.130 1.00 83.56 79 ASP A CA 1
ATOM 633 C C . ASP A 1 79 ? 9.154 -13.500 -10.558 1.00 83.56 79 ASP A C 1
ATOM 635 O O . ASP A 1 79 ? 9.159 -14.292 -11.496 1.00 83.56 79 ASP A O 1
ATOM 639 N N . GLY A 1 80 ? 9.535 -12.225 -10.717 1.00 71.19 80 GLY A N 1
ATOM 640 C CA . GLY A 1 80 ? 10.013 -11.651 -11.983 1.00 71.19 80 GLY A CA 1
ATOM 641 C C . GLY A 1 80 ? 11.449 -12.044 -12.358 1.00 71.19 80 GLY A C 1
ATOM 642 O O . GLY A 1 80 ? 11.807 -12.015 -13.531 1.00 71.19 80 GLY A O 1
ATOM 643 N N . GLY A 1 81 ? 12.270 -12.456 -11.386 1.00 57.53 81 GLY A N 1
ATOM 644 C CA . GLY A 1 81 ? 13.640 -12.943 -11.594 1.00 57.53 81 GLY A CA 1
ATOM 645 C C . GLY A 1 81 ? 13.753 -14.443 -11.897 1.00 57.53 81 GLY A C 1
ATOM 646 O O . GLY A 1 81 ? 14.860 -14.943 -12.092 1.00 57.53 81 GLY A O 1
ATOM 647 N N . ALA A 1 82 ? 12.637 -15.179 -11.946 1.00 52.38 82 ALA A N 1
ATOM 648 C CA . ALA A 1 82 ? 12.628 -16.631 -12.145 1.00 52.38 82 ALA A CA 1
ATOM 649 C C . ALA A 1 82 ? 12.916 -17.091 -13.596 1.00 52.38 82 ALA A C 1
ATOM 651 O O . ALA A 1 82 ? 12.932 -18.290 -13.867 1.00 52.38 82 ALA A O 1
ATOM 652 N N . VAL A 1 83 ? 13.196 -16.177 -14.532 1.00 54.41 83 VAL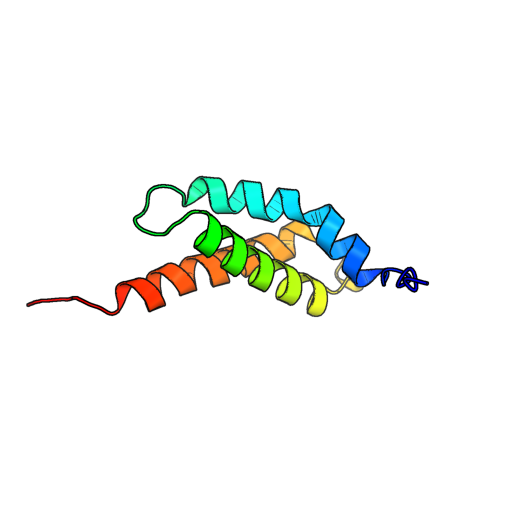 A N 1
ATOM 653 C CA . VAL A 1 83 ? 13.622 -16.475 -15.915 1.00 54.41 83 VAL A CA 1
ATOM 654 C C . VAL A 1 83 ? 14.669 -15.412 -16.292 1.00 54.41 83 VAL A C 1
ATOM 656 O O . VAL A 1 83 ? 14.316 -14.250 -16.415 1.00 54.41 83 VAL A O 1
ATOM 659 N N . LYS A 1 84 ? 15.983 -15.627 -16.426 1.00 48.94 84 LYS A N 1
ATOM 660 C CA . LYS A 1 84 ? 16.825 -16.762 -16.827 1.00 48.94 84 LYS A CA 1
ATOM 661 C C . LYS A 1 84 ? 18.051 -16.853 -15.906 1.00 48.94 84 LYS A C 1
ATOM 663 O O . LYS A 1 84 ? 18.922 -15.989 -15.963 1.00 48.94 84 LYS A O 1
ATOM 668 N N . VAL A 1 85 ? 18.200 -17.952 -15.171 1.00 50.50 85 VAL A N 1
ATOM 669 C CA . VAL A 1 85 ? 19.545 -18.480 -14.898 1.00 50.50 85 VAL A CA 1
ATOM 670 C C . VAL A 1 85 ? 19.891 -19.365 -16.092 1.00 50.50 85 VAL A C 1
ATOM 672 O O . VAL A 1 85 ? 19.573 -20.551 -16.107 1.00 50.50 85 VAL A O 1
ATOM 675 N N . SER A 1 86 ? 20.479 -18.776 -17.135 1.00 40.78 86 SER A N 1
ATOM 676 C CA . SER A 1 86 ? 21.287 -19.567 -18.062 1.00 40.78 86 SER A CA 1
ATOM 677 C C . SER A 1 86 ? 22.561 -19.932 -17.307 1.00 40.78 86 SER A C 1
ATOM 679 O O . SER A 1 86 ? 23.323 -19.043 -16.930 1.00 40.78 86 SER A O 1
ATOM 681 N N . ARG A 1 87 ? 22.729 -21.226 -17.016 1.00 56.69 87 ARG A N 1
ATOM 682 C CA . ARG A 1 87 ? 24.072 -21.789 -16.864 1.00 56.69 87 ARG A CA 1
ATOM 683 C C . ARG A 1 87 ? 24.828 -21.644 -18.178 1.00 56.69 87 ARG A C 1
ATOM 685 O O . ARG A 1 87 ? 24.150 -21.693 -19.231 1.00 56.69 87 ARG A O 1
#

Secondary structure (DSSP, 8-state):
--------HHHHHHHHTHHHHHHHHHTTTTSSS-HHHHHHHHHHHHHHHHHH--GGG---HHHHHHHHHHHHHHHHHHHHT-S----